Protein AF-A0A959IC97-F1 (afdb_monomer_lite)

Sequence (104 aa):
MFLSTFFVVFLLGVGQAQPEDRSKGLPTSFPVPHTDDMLFYLQRSRNENTVIYDLNRKADGTVDAGNPINVYYIRFARDGKPWPLKWIERKFAYGYSHKKLKNQ

Structure (mmCIF, N/CA/C/O backbone):
data_AF-A0A959IC97-F1
#
_entry.id   AF-A0A959IC97-F1
#
loop_
_atom_site.group_PDB
_atom_site.id
_atom_site.type_symbol
_atom_site.label_atom_id
_atom_site.label_alt_id
_atom_site.label_comp_id
_atom_site.label_asym_id
_atom_site.label_entity_id
_atom_site.label_seq_id
_atom_site.pdbx_PDB_ins_code
_atom_site.Cartn_x
_atom_site.Cartn_y
_atom_site.Cartn_z
_atom_site.occupancy
_atom_site.B_iso_or_equiv
_atom_site.auth_seq_id
_atom_site.auth_comp_id
_atom_site.auth_asym_id
_atom_site.auth_atom_id
_atom_site.pdbx_PDB_model_num
ATOM 1 N N . MET A 1 1 ? 55.618 41.060 4.149 1.00 45.62 1 MET A N 1
ATOM 2 C CA . MET A 1 1 ? 54.274 41.654 4.016 1.00 45.62 1 MET A CA 1
ATOM 3 C C . MET A 1 1 ? 54.025 41.848 2.526 1.00 45.62 1 MET A C 1
ATOM 5 O O . MET A 1 1 ? 54.392 42.875 1.984 1.00 45.62 1 MET A O 1
ATOM 9 N N . PHE A 1 2 ? 53.541 40.810 1.841 1.00 39.06 2 PHE A N 1
ATOM 10 C CA . PHE A 1 2 ? 53.186 40.880 0.421 1.00 39.06 2 PHE A CA 1
ATOM 11 C C . PHE A 1 2 ? 51.701 40.554 0.314 1.00 39.06 2 PHE A C 1
ATOM 13 O O . PHE A 1 2 ? 51.250 39.497 0.749 1.00 39.06 2 PHE A O 1
ATOM 20 N N . LEU A 1 3 ? 50.951 41.547 -0.147 1.00 40.50 3 LEU A N 1
ATOM 21 C CA . LEU A 1 3 ? 49.501 41.575 -0.201 1.00 40.50 3 LEU A CA 1
ATOM 22 C C . LEU A 1 3 ? 49.050 40.709 -1.386 1.00 40.50 3 LEU A C 1
ATOM 24 O O . LEU A 1 3 ? 49.309 41.050 -2.536 1.00 40.50 3 LEU A O 1
ATOM 28 N N . SER A 1 4 ? 48.430 39.562 -1.107 1.00 43.22 4 SER A N 1
ATOM 29 C CA . SER A 1 4 ? 47.817 38.716 -2.133 1.00 43.22 4 SER A CA 1
ATOM 30 C C . SER A 1 4 ? 46.460 39.311 -2.504 1.00 43.22 4 SER A C 1
ATOM 32 O O . SER A 1 4 ? 45.516 39.268 -1.716 1.00 43.22 4 SER A O 1
ATOM 34 N N . THR A 1 5 ? 46.363 39.911 -3.687 1.00 50.19 5 THR A N 1
ATOM 35 C CA . THR A 1 5 ? 45.085 40.347 -4.254 1.00 50.19 5 THR A CA 1
ATOM 36 C C . THR A 1 5 ? 44.446 39.155 -4.961 1.00 50.19 5 THR A C 1
ATOM 38 O O . THR A 1 5 ? 44.813 38.812 -6.082 1.00 50.19 5 THR A O 1
ATOM 41 N N . PHE A 1 6 ? 43.498 38.496 -4.296 1.00 50.59 6 PHE A N 1
ATOM 42 C CA . PHE A 1 6 ? 42.629 37.500 -4.922 1.00 50.59 6 PHE A CA 1
ATOM 43 C C . PHE A 1 6 ? 41.542 38.227 -5.724 1.00 50.59 6 PHE A C 1
ATOM 45 O O . PHE A 1 6 ? 40.656 38.862 -5.153 1.00 50.59 6 PHE A O 1
ATOM 52 N N . PHE A 1 7 ? 41.598 38.141 -7.053 1.00 45.00 7 PHE A N 1
ATOM 53 C CA . PHE A 1 7 ? 40.484 38.529 -7.916 1.00 45.00 7 PHE A CA 1
ATOM 54 C C . PHE A 1 7 ? 39.440 37.406 -7.883 1.00 45.00 7 PHE A C 1
ATOM 56 O O . PHE A 1 7 ? 39.631 36.348 -8.480 1.00 45.00 7 PHE A O 1
ATOM 63 N N . VAL A 1 8 ? 38.334 37.615 -7.168 1.00 46.97 8 VAL A N 1
ATOM 64 C CA . VAL A 1 8 ? 37.164 36.732 -7.256 1.00 46.97 8 VAL A CA 1
ATOM 65 C C . VAL A 1 8 ? 36.397 37.111 -8.520 1.00 46.97 8 VAL A C 1
ATOM 67 O O . VAL A 1 8 ? 35.647 38.083 -8.542 1.00 46.97 8 VAL A O 1
ATOM 70 N N . VAL A 1 9 ? 36.602 36.350 -9.594 1.00 51.09 9 VAL A N 1
ATOM 71 C CA . VAL A 1 9 ? 35.750 36.416 -10.786 1.00 51.09 9 VAL A CA 1
ATOM 72 C C . VAL A 1 9 ? 34.491 35.601 -10.497 1.00 51.09 9 VAL A C 1
ATOM 74 O O . VAL A 1 9 ? 34.499 34.373 -10.550 1.00 51.09 9 VAL A O 1
ATOM 77 N N . PHE A 1 10 ? 33.400 36.289 -10.166 1.00 47.19 10 PHE A N 1
ATOM 78 C CA . PHE A 1 10 ? 32.073 35.688 -10.067 1.00 47.19 10 PHE A CA 1
ATOM 79 C C . PHE A 1 10 ? 31.491 35.583 -11.484 1.00 47.19 10 PHE A C 1
ATOM 81 O O . PHE A 1 10 ? 30.830 36.496 -11.977 1.00 47.19 10 PHE A O 1
ATOM 88 N N . LEU A 1 11 ? 31.796 34.488 -12.185 1.00 47.41 11 LEU A N 1
ATOM 89 C CA . LEU A 1 11 ? 31.122 34.150 -13.437 1.00 47.41 11 LEU A CA 1
ATOM 90 C C . LEU A 1 11 ? 29.672 33.782 -13.107 1.00 47.41 11 LEU A C 1
ATOM 92 O O . LEU A 1 11 ? 29.389 32.675 -12.650 1.00 47.41 11 LEU A O 1
ATOM 96 N N . LEU A 1 12 ? 28.754 34.721 -13.345 1.00 48.12 12 LEU A N 1
ATOM 97 C CA . LEU A 1 12 ? 27.324 34.454 -13.472 1.00 48.12 12 LEU A CA 1
ATOM 98 C C . LEU A 1 12 ? 27.120 33.561 -14.700 1.00 48.12 12 LEU A C 1
ATOM 100 O O . LEU A 1 12 ? 26.784 34.019 -15.790 1.00 48.12 12 LEU A O 1
ATOM 104 N N . GLY A 1 13 ? 27.368 32.266 -14.524 1.00 52.34 13 GLY A N 1
ATOM 105 C CA . GLY A 1 13 ? 26.885 31.251 -15.436 1.00 52.34 13 GLY A CA 1
ATOM 106 C C . GLY A 1 13 ? 25.368 31.267 -15.364 1.00 52.34 13 GLY A C 1
ATOM 107 O O . GLY A 1 13 ? 24.780 30.650 -14.479 1.00 52.34 13 GLY A O 1
ATOM 108 N N . VAL A 1 14 ? 24.725 31.984 -16.285 1.00 57.97 14 VAL A N 1
ATOM 109 C CA . VAL A 1 14 ? 23.323 31.738 -16.616 1.00 57.97 14 VAL A CA 1
ATOM 110 C C . VAL A 1 14 ? 23.297 30.342 -17.226 1.00 57.97 14 VAL A C 1
ATOM 112 O O . VAL A 1 14 ? 23.464 30.167 -18.430 1.00 57.97 14 VAL A O 1
ATOM 115 N N . GLY A 1 15 ? 23.176 29.327 -16.370 1.00 53.91 15 GLY A N 1
ATOM 116 C CA . GLY A 1 15 ? 22.910 27.968 -16.797 1.00 53.91 15 GLY A CA 1
ATOM 117 C C . GLY A 1 15 ? 21.580 27.986 -17.530 1.00 53.91 15 GLY A C 1
ATOM 118 O O . GLY A 1 15 ? 20.527 28.089 -16.905 1.00 53.91 15 GLY A O 1
ATOM 119 N N . GLN A 1 16 ? 21.624 27.943 -18.859 1.00 51.91 16 GLN A N 1
ATOM 120 C CA . GLN A 1 16 ? 20.458 27.590 -19.651 1.00 51.91 16 GLN A CA 1
ATOM 121 C C . GLN A 1 16 ? 20.059 26.190 -19.178 1.00 51.91 16 GLN A C 1
ATOM 123 O O . GLN A 1 16 ? 20.789 25.229 -19.414 1.00 51.91 16 GLN A O 1
ATOM 128 N N . ALA A 1 17 ? 18.958 26.084 -18.434 1.00 61.31 17 ALA A N 1
ATOM 129 C CA . ALA A 1 17 ? 18.387 24.798 -18.077 1.00 61.31 17 ALA A CA 1
ATOM 130 C C . ALA A 1 17 ? 17.979 24.116 -19.386 1.00 61.31 17 ALA A C 1
ATOM 132 O O . ALA A 1 17 ? 16.945 24.439 -19.971 1.00 61.31 17 ALA A O 1
ATOM 133 N N . GLN A 1 18 ? 18.836 23.230 -19.890 1.00 60.28 18 GLN A N 1
ATOM 134 C CA . GLN A 1 18 ? 18.509 22.404 -21.038 1.00 60.28 18 GLN A CA 1
ATOM 135 C C . GLN A 1 18 ? 17.278 21.576 -20.653 1.00 60.28 18 GLN A C 1
ATOM 137 O O . GLN A 1 18 ? 17.276 20.980 -19.572 1.00 60.28 18 GLN A O 1
ATOM 142 N N . PRO A 1 19 ? 16.211 21.558 -21.471 1.00 56.78 19 PRO A N 1
ATOM 143 C CA . PRO A 1 19 ? 15.090 20.670 -21.231 1.00 56.78 19 PRO A CA 1
ATOM 144 C C . PRO A 1 19 ? 15.606 19.238 -21.378 1.00 56.78 19 PRO A C 1
ATOM 146 O O . PRO A 1 19 ? 15.727 18.709 -22.478 1.00 56.78 19 PRO A O 1
ATOM 149 N N . GLU A 1 20 ? 15.979 18.642 -20.249 1.00 59.53 20 GLU A N 1
ATOM 150 C CA . GLU A 1 20 ? 16.246 17.218 -20.127 1.00 59.53 20 GLU A CA 1
ATOM 151 C C . GLU A 1 20 ? 15.008 16.493 -20.660 1.00 59.53 20 GLU A C 1
ATOM 153 O O . GLU A 1 20 ? 13.893 16.706 -20.168 1.00 59.53 20 GLU A O 1
ATOM 158 N N . ASP A 1 21 ? 15.189 15.677 -21.698 1.00 65.38 21 ASP A N 1
ATOM 159 C CA . ASP A 1 21 ? 14.134 14.816 -22.210 1.00 65.38 21 ASP A CA 1
ATOM 160 C C . ASP A 1 21 ? 13.678 13.898 -21.071 1.00 65.38 21 ASP A C 1
ATOM 162 O O . ASP A 1 21 ? 14.346 12.923 -20.726 1.00 65.38 21 ASP A O 1
ATOM 166 N N . ARG A 1 22 ? 12.538 14.236 -20.456 1.00 63.38 22 ARG A N 1
ATOM 167 C CA . ARG A 1 22 ? 11.985 13.520 -19.298 1.00 63.38 22 ARG A CA 1
ATOM 168 C C . ARG A 1 22 ? 11.658 12.060 -19.612 1.00 63.38 22 ARG A C 1
ATOM 170 O O . ARG A 1 22 ? 11.385 11.306 -18.682 1.00 63.38 22 ARG A O 1
ATOM 177 N N . SER A 1 23 ? 11.666 11.669 -20.890 1.00 62.56 23 SER A N 1
ATOM 178 C CA . SER A 1 23 ? 11.504 10.281 -21.308 1.00 62.56 23 SER A CA 1
ATOM 179 C C . SER A 1 23 ? 12.762 9.433 -21.104 1.00 62.56 23 SER A C 1
ATOM 181 O O . SER A 1 23 ? 12.633 8.217 -20.952 1.00 62.56 23 SER A O 1
ATOM 183 N N . LYS A 1 24 ? 13.963 10.036 -21.004 1.00 62.56 24 LYS A N 1
ATOM 184 C CA . LYS A 1 24 ? 15.213 9.316 -20.708 1.00 62.56 24 LYS A CA 1
ATOM 185 C C . LYS A 1 24 ? 15.158 8.704 -19.307 1.00 62.56 24 LYS A C 1
ATOM 187 O O . LYS A 1 24 ? 15.527 9.321 -18.312 1.00 62.56 24 LYS A O 1
ATOM 192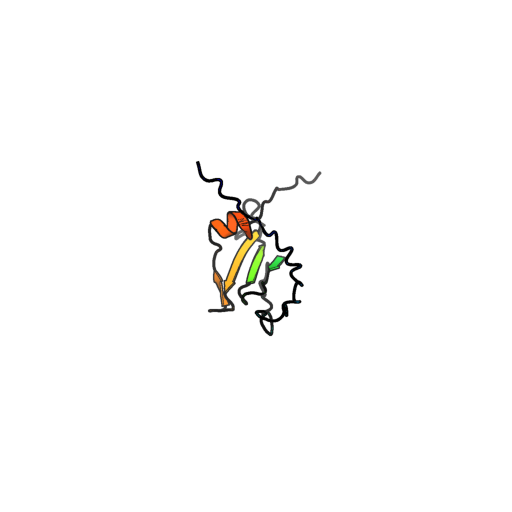 N N . GLY A 1 25 ? 14.701 7.458 -19.250 1.00 62.03 25 GLY A N 1
ATOM 193 C CA . GLY A 1 25 ? 14.629 6.644 -18.041 1.00 62.03 25 GLY A CA 1
ATOM 194 C C . GLY A 1 25 ? 13.230 6.162 -17.674 1.00 62.03 25 GLY A C 1
ATOM 195 O O . GLY A 1 25 ? 13.148 5.345 -16.768 1.00 62.03 25 GLY A O 1
ATOM 196 N N . LEU A 1 26 ? 12.168 6.613 -18.356 1.00 63.75 26 LEU A N 1
ATOM 197 C CA . LEU A 1 26 ? 10.814 6.086 -18.157 1.00 63.75 26 LEU A CA 1
ATOM 198 C C . LEU A 1 26 ? 10.668 4.691 -18.795 1.00 63.75 26 LEU A C 1
ATOM 200 O O . LEU A 1 26 ? 11.149 4.490 -19.911 1.00 63.75 26 LEU A O 1
ATOM 204 N N . PRO A 1 27 ? 9.965 3.743 -18.150 1.00 66.25 27 PRO A N 1
ATOM 205 C CA . PRO A 1 27 ? 9.493 2.533 -18.810 1.00 66.25 27 PRO A CA 1
ATOM 206 C C . PRO A 1 27 ? 8.624 2.879 -20.024 1.00 66.25 27 PRO A C 1
ATOM 208 O O . PRO A 1 27 ? 7.797 3.790 -19.961 1.00 66.25 27 PRO A O 1
ATOM 211 N N . THR A 1 28 ? 8.774 2.128 -21.118 1.00 69.69 28 THR A N 1
ATOM 212 C CA . THR A 1 28 ? 7.940 2.273 -22.329 1.00 69.69 28 THR A CA 1
ATOM 213 C C . THR A 1 28 ? 6.462 1.985 -22.043 1.00 69.69 28 THR A C 1
ATOM 215 O O . THR A 1 28 ? 5.578 2.518 -22.708 1.00 69.69 28 THR A O 1
ATOM 218 N N . SER A 1 29 ? 6.193 1.176 -21.019 1.00 79.88 29 SER A N 1
ATOM 219 C CA . SER A 1 29 ? 4.866 0.911 -20.475 1.00 79.88 29 SER A CA 1
ATOM 220 C C . SER A 1 29 ? 4.972 0.641 -18.980 1.00 79.88 29 SER A C 1
ATOM 222 O O . SER A 1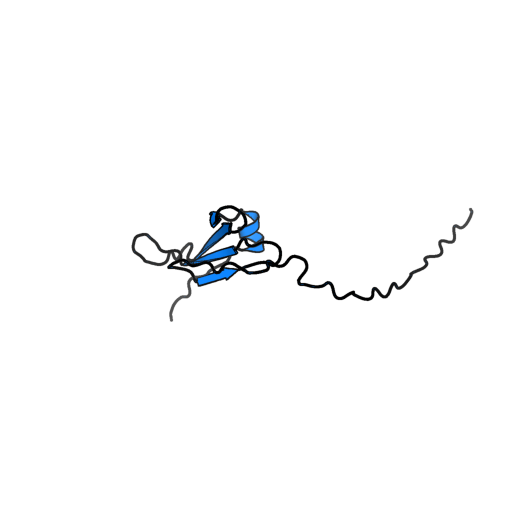 29 ? 5.919 -0.008 -18.541 1.00 79.88 29 SER A O 1
ATOM 224 N N . PHE A 1 30 ? 3.983 1.080 -18.208 1.00 82.38 30 PHE A N 1
ATOM 225 C CA . PHE A 1 30 ? 3.891 0.737 -16.795 1.00 82.38 30 PHE A CA 1
ATOM 226 C C . PHE A 1 30 ? 2.941 -0.451 -16.593 1.00 82.38 30 PHE A C 1
ATOM 228 O O . PHE A 1 30 ? 1.836 -0.432 -17.143 1.00 82.38 30 PHE A O 1
ATOM 235 N N . PRO A 1 31 ? 3.323 -1.473 -15.805 1.00 87.56 31 PRO A N 1
ATOM 236 C CA . PRO A 1 31 ? 2.413 -2.561 -15.466 1.00 87.56 31 PRO A CA 1
ATOM 237 C C . PRO A 1 31 ? 1.254 -2.026 -14.618 1.00 87.56 31 PRO A C 1
ATOM 239 O O . PRO A 1 31 ? 1.470 -1.215 -13.725 1.00 87.56 31 PRO A O 1
ATOM 242 N N . VAL A 1 32 ? 0.026 -2.480 -14.853 1.00 90.69 32 VAL A N 1
ATOM 243 C CA . VAL A 1 32 ? -1.111 -2.126 -13.989 1.00 90.69 32 VAL A CA 1
ATOM 244 C C . VAL A 1 32 ? -1.278 -3.241 -12.955 1.00 90.69 32 VAL A C 1
ATOM 246 O O . VAL A 1 32 ? -1.630 -4.357 -13.342 1.00 90.69 32 VAL A O 1
ATOM 249 N N . PRO A 1 33 ? -0.977 -3.005 -11.664 1.00 92.94 33 PRO A N 1
ATOM 250 C CA . PRO A 1 33 ? -1.183 -4.018 -10.638 1.00 92.94 33 PRO A CA 1
ATOM 251 C C . PRO A 1 33 ? -2.678 -4.237 -10.386 1.00 92.94 33 PRO A C 1
ATOM 253 O O . PRO A 1 33 ? -3.498 -3.343 -10.600 1.00 92.94 33 PRO A O 1
ATOM 256 N N . HIS A 1 34 ? -3.020 -5.419 -9.883 1.00 93.25 34 HIS A N 1
ATOM 257 C CA . HIS A 1 34 ? -4.370 -5.726 -9.433 1.00 93.25 34 HIS A CA 1
ATOM 258 C C . HIS A 1 34 ? -4.323 -6.597 -8.178 1.00 93.25 34 HIS A C 1
ATOM 260 O O . HIS A 1 34 ? -3.609 -7.601 -8.150 1.00 93.25 34 HIS A O 1
ATOM 266 N N . THR A 1 35 ? -5.070 -6.191 -7.154 1.00 93.94 35 THR A N 1
ATOM 267 C CA . THR A 1 35 ? -5.298 -6.922 -5.900 1.00 93.94 35 THR A CA 1
ATOM 268 C C . THR A 1 35 ? -6.744 -6.659 -5.463 1.00 93.94 35 THR A C 1
ATOM 270 O O . THR A 1 35 ? -7.306 -5.609 -5.789 1.00 93.94 35 THR A O 1
ATOM 273 N N . ASP A 1 36 ? -7.354 -7.600 -4.742 1.00 94.44 36 ASP A N 1
ATOM 274 C CA . ASP A 1 36 ? -8.776 -7.512 -4.368 1.00 94.44 36 ASP A CA 1
ATOM 275 C C . ASP A 1 36 ? -9.073 -6.336 -3.421 1.00 94.44 36 ASP A C 1
ATOM 277 O O . ASP A 1 36 ? -10.132 -5.717 -3.493 1.00 94.44 36 ASP A O 1
ATOM 281 N N . ASP A 1 37 ? -8.117 -6.006 -2.549 1.00 96.56 37 ASP A N 1
ATOM 282 C CA . ASP A 1 37 ? -8.230 -4.950 -1.540 1.00 96.56 37 ASP A CA 1
ATOM 283 C C . ASP A 1 37 ? -7.466 -3.666 -1.930 1.00 96.56 37 ASP A C 1
ATOM 285 O O . ASP A 1 37 ? -7.227 -2.805 -1.077 1.00 96.56 37 ASP A O 1
ATOM 289 N N . MET A 1 38 ? -7.079 -3.509 -3.204 1.00 97.50 38 MET A N 1
ATOM 290 C CA . MET A 1 38 ? -6.303 -2.350 -3.657 1.00 97.50 38 MET A CA 1
ATOM 291 C C . MET A 1 38 ? -7.056 -1.042 -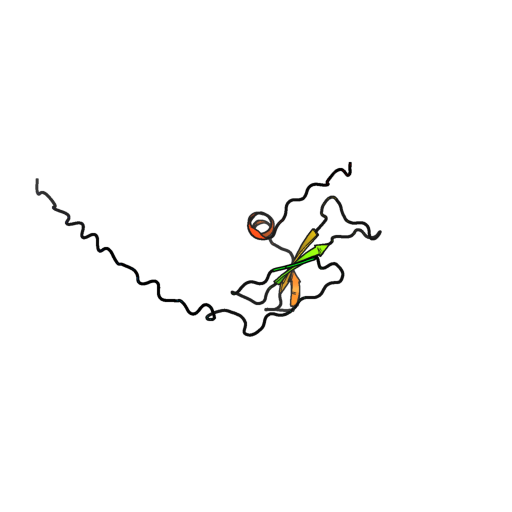3.434 1.00 97.50 38 MET A C 1
ATOM 293 O O . MET A 1 38 ? -8.132 -0.820 -3.987 1.00 97.50 38 MET A O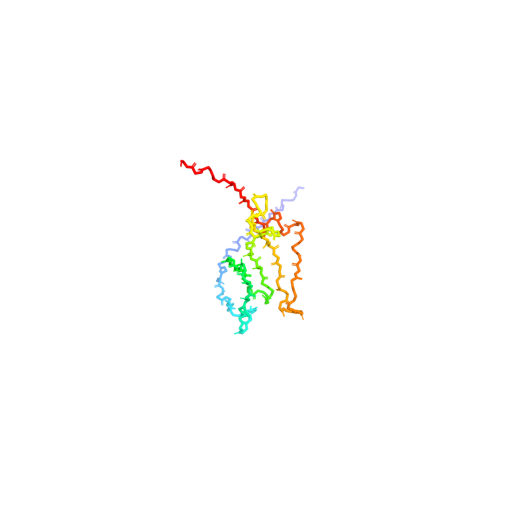 1
ATOM 297 N N . LEU A 1 39 ? -6.440 -0.122 -2.694 1.00 97.31 39 LEU A N 1
ATOM 298 C CA . LEU A 1 39 ? -6.924 1.252 -2.583 1.00 97.31 39 LEU A CA 1
ATOM 299 C C . LEU A 1 39 ? -6.313 2.115 -3.687 1.00 97.31 39 LEU A C 1
ATOM 301 O O . LEU A 1 39 ? -7.018 2.827 -4.396 1.00 97.31 39 LEU A O 1
ATOM 305 N N . PHE A 1 40 ? -4.986 2.060 -3.817 1.00 97.56 40 PHE A N 1
ATOM 306 C CA . PHE A 1 40 ? -4.215 2.756 -4.845 1.00 97.56 40 PHE A CA 1
ATOM 307 C C . PHE A 1 40 ? -2.790 2.189 -4.927 1.00 97.56 40 PHE A C 1
ATOM 309 O O . PHE A 1 40 ? -2.370 1.370 -4.108 1.00 97.56 40 PHE A O 1
ATOM 316 N N . TYR A 1 41 ? -2.020 2.652 -5.911 1.00 97.06 41 TYR A N 1
ATOM 317 C CA . TYR A 1 41 ? -0.618 2.286 -6.077 1.00 97.06 41 TYR A CA 1
ATOM 318 C C . TYR A 1 41 ? 0.230 3.472 -6.555 1.00 97.06 41 TYR A C 1
ATOM 320 O O . TYR A 1 41 ? -0.288 4.441 -7.108 1.00 97.06 41 TYR A O 1
ATOM 328 N N . LEU A 1 42 ? 1.549 3.400 -6.347 1.00 94.94 42 LEU A N 1
ATOM 329 C CA . LEU A 1 42 ? 2.513 4.389 -6.833 1.00 94.94 42 LEU A CA 1
ATOM 330 C C . LEU A 1 42 ? 3.568 3.751 -7.728 1.00 94.94 42 LEU A C 1
ATOM 332 O O . LEU A 1 42 ? 4.228 2.782 -7.346 1.00 94.94 42 LEU A O 1
ATOM 336 N N . GLN A 1 43 ? 3.796 4.385 -8.874 1.00 92.50 43 GLN A N 1
ATOM 337 C CA . GLN A 1 43 ? 4.858 4.053 -9.819 1.00 92.50 43 GLN A CA 1
ATOM 338 C C . GLN A 1 43 ? 5.829 5.215 -9.956 1.00 92.50 43 GLN A C 1
ATOM 340 O O . GLN A 1 43 ? 5.463 6.379 -9.786 1.00 92.50 43 GLN A O 1
ATOM 345 N N . ARG A 1 44 ? 7.096 4.902 -10.228 1.00 85.00 44 ARG A N 1
ATOM 346 C CA . ARG A 1 44 ? 8.160 5.899 -10.369 1.00 85.00 44 ARG A CA 1
ATOM 347 C C . ARG A 1 44 ? 8.775 5.794 -11.743 1.00 85.00 44 ARG A C 1
ATOM 349 O O . ARG A 1 44 ? 8.859 4.718 -12.312 1.00 85.00 44 ARG A O 1
ATOM 356 N N . SER A 1 45 ? 9.323 6.905 -12.214 1.00 79.25 45 SER A N 1
ATOM 357 C CA . SER A 1 45 ? 10.019 6.939 -13.493 1.00 79.25 45 SER A CA 1
ATOM 358 C C . SER A 1 45 ? 11.210 5.988 -13.568 1.00 79.25 45 SER A C 1
ATOM 360 O O . SER A 1 45 ? 11.497 5.485 -14.630 1.00 79.25 45 SER A O 1
ATOM 362 N N . ARG A 1 46 ? 11.910 5.727 -12.459 1.00 75.25 46 ARG A N 1
ATOM 363 C CA . ARG A 1 46 ? 13.215 5.046 -12.479 1.00 75.25 46 ARG A CA 1
ATOM 364 C C . ARG A 1 46 ? 13.153 3.523 -12.661 1.00 75.25 46 ARG A C 1
ATOM 366 O O . ARG A 1 46 ? 14.160 2.934 -13.042 1.00 75.25 46 ARG A O 1
ATOM 373 N N . ASN A 1 47 ? 12.052 2.871 -12.285 1.00 82.56 47 ASN A N 1
ATOM 374 C CA . ASN A 1 47 ? 11.867 1.428 -12.457 1.00 82.56 47 ASN A CA 1
ATOM 375 C C . ASN A 1 47 ? 10.384 1.045 -12.399 1.00 82.56 47 ASN A C 1
ATOM 377 O O . ASN A 1 47 ? 9.547 1.809 -11.929 1.00 82.56 47 ASN A O 1
ATOM 381 N N . GLU A 1 48 ? 10.085 -0.176 -12.830 1.00 84.81 48 GLU A N 1
ATOM 382 C CA . GLU A 1 48 ? 8.723 -0.716 -12.869 1.00 84.81 48 GLU A CA 1
ATOM 383 C C . GLU A 1 48 ? 8.220 -1.217 -11.503 1.00 84.81 48 GLU A C 1
ATOM 385 O O . GLU A 1 48 ? 7.064 -1.622 -11.375 1.00 84.81 48 GLU A O 1
ATOM 390 N N . ASN A 1 49 ? 9.054 -1.202 -10.452 1.00 91.94 49 ASN A N 1
ATOM 391 C CA . ASN A 1 49 ? 8.602 -1.629 -9.129 1.00 91.94 49 ASN A CA 1
ATOM 392 C C . ASN A 1 49 ? 7.519 -0.672 -8.632 1.00 91.94 49 ASN A C 1
ATOM 394 O O . ASN A 1 49 ? 7.689 0.547 -8.625 1.00 91.94 49 ASN A O 1
ATOM 398 N N . THR A 1 50 ? 6.413 -1.248 -8.186 1.00 95.25 50 THR A N 1
ATOM 399 C CA . THR A 1 50 ? 5.201 -0.501 -7.862 1.00 95.25 50 THR A CA 1
ATOM 400 C C . THR A 1 50 ? 4.904 -0.654 -6.378 1.00 95.25 50 THR A C 1
ATOM 402 O O . THR A 1 50 ? 4.954 -1.766 -5.861 1.00 95.25 50 THR A O 1
ATOM 405 N N . VAL A 1 51 ? 4.637 0.446 -5.675 1.00 97.06 51 VAL A N 1
ATOM 406 C CA . VAL A 1 51 ? 4.209 0.401 -4.269 1.00 97.06 51 VAL A CA 1
ATOM 407 C C . VAL A 1 51 ? 2.697 0.249 -4.239 1.00 97.06 51 VAL A C 1
ATOM 409 O O . VAL A 1 51 ? 2.000 1.065 -4.833 1.00 97.06 51 VAL A O 1
ATOM 412 N N . ILE A 1 52 ? 2.200 -0.769 -3.553 1.00 98.25 52 ILE A N 1
ATOM 413 C CA . ILE A 1 52 ? 0.780 -1.088 -3.422 1.00 98.25 52 ILE A CA 1
ATOM 414 C C . ILE A 1 52 ? 0.295 -0.679 -2.034 1.00 98.25 52 ILE A C 1
ATOM 416 O O . ILE A 1 52 ? 1.008 -0.886 -1.049 1.00 98.25 52 ILE A O 1
ATOM 420 N N . TYR A 1 53 ? -0.904 -0.101 -1.976 1.00 98.31 53 TYR A N 1
ATOM 421 C CA . TYR A 1 53 ? -1.622 0.233 -0.750 1.00 98.31 53 TYR A CA 1
ATOM 422 C C . TYR A 1 53 ? -2.927 -0.555 -0.748 1.00 98.31 53 TYR A C 1
ATOM 424 O O . TYR A 1 53 ? -3.906 -0.137 -1.366 1.00 98.31 53 TYR A O 1
ATOM 432 N N . ASP A 1 54 ? -2.926 -1.682 -0.046 1.00 98.31 54 ASP A N 1
ATOM 433 C CA . ASP A 1 54 ? -4.106 -2.533 0.108 1.00 98.31 54 ASP A CA 1
ATOM 434 C C . ASP A 1 54 ? -4.789 -2.259 1.443 1.00 98.31 54 ASP A C 1
ATOM 436 O O . ASP A 1 54 ? -4.127 -2.006 2.455 1.00 98.31 54 ASP A O 1
ATOM 440 N N . LEU A 1 55 ? -6.114 -2.361 1.478 1.00 98.00 55 LEU A N 1
ATOM 441 C CA . LEU A 1 55 ? -6.856 -2.399 2.728 1.00 98.00 55 LEU A CA 1
ATOM 442 C C . LEU A 1 55 ? -6.452 -3.649 3.518 1.00 98.00 55 LEU A C 1
ATOM 444 O O . LEU A 1 55 ? -6.509 -4.769 3.021 1.00 98.00 55 LEU A O 1
ATOM 448 N N . ASN A 1 56 ? -6.056 -3.466 4.773 1.00 97.50 56 ASN A N 1
ATOM 449 C CA . ASN A 1 56 ? -5.669 -4.580 5.624 1.00 97.50 56 ASN A CA 1
ATOM 450 C C . ASN A 1 56 ? -6.882 -5.095 6.403 1.00 97.50 56 ASN A C 1
ATOM 452 O O . ASN A 1 56 ? -7.415 -4.408 7.285 1.00 97.50 56 ASN A O 1
ATOM 456 N N . ARG A 1 57 ? -7.307 -6.316 6.083 1.00 96.50 57 ARG A N 1
ATOM 457 C CA . ARG A 1 57 ? -8.403 -7.010 6.761 1.00 96.50 57 ARG A CA 1
ATOM 458 C C . ARG A 1 57 ? -7.877 -8.088 7.695 1.00 96.50 57 ARG A C 1
ATOM 460 O O . ARG A 1 57 ? -6.885 -8.759 7.425 1.00 96.50 57 ARG A O 1
ATOM 467 N N . LYS A 1 58 ? -8.586 -8.279 8.800 1.00 96.06 58 LYS A N 1
ATOM 468 C CA . LYS A 1 58 ? -8.432 -9.434 9.681 1.00 96.06 58 LYS A CA 1
ATOM 469 C C . LYS A 1 58 ? -9.085 -10.663 9.049 1.00 96.06 58 LYS A C 1
ATOM 471 O O . LYS A 1 58 ? -9.845 -10.558 8.089 1.00 96.06 58 LYS A O 1
ATOM 476 N N . ALA A 1 59 ? -8.838 -11.831 9.639 1.00 95.25 59 ALA A N 1
ATOM 477 C CA . ALA A 1 59 ? -9.421 -13.096 9.189 1.00 95.25 59 ALA A CA 1
ATOM 478 C C . ALA A 1 59 ? -10.964 -13.110 9.204 1.00 95.25 59 ALA A C 1
ATOM 480 O O . ALA A 1 59 ? -11.574 -13.874 8.467 1.00 95.25 59 ALA A O 1
ATOM 481 N N . ASP A 1 60 ? -11.593 -12.255 10.015 1.00 95.75 60 ASP A N 1
ATOM 482 C CA . ASP A 1 60 ? -13.049 -12.076 10.072 1.00 95.75 60 ASP A CA 1
ATOM 483 C C . ASP A 1 60 ? -13.594 -11.088 9.015 1.00 95.75 60 ASP A C 1
ATOM 485 O O . ASP A 1 60 ? -14.779 -10.764 9.020 1.00 95.75 60 ASP A O 1
ATOM 489 N N . GLY A 1 61 ? -12.737 -10.578 8.121 1.00 94.88 61 GLY A N 1
ATOM 490 C CA . GLY A 1 61 ? -13.083 -9.623 7.064 1.00 94.88 61 GLY A CA 1
ATOM 491 C C . GLY A 1 61 ? -13.170 -8.161 7.519 1.00 94.88 61 GLY A C 1
ATOM 492 O O . GLY A 1 61 ? -13.308 -7.262 6.678 1.00 94.88 61 GLY A O 1
ATOM 493 N N . THR A 1 62 ? -13.060 -7.891 8.823 1.00 96.12 62 THR A N 1
ATOM 494 C CA . THR A 1 62 ? -13.075 -6.526 9.360 1.00 96.12 62 THR A CA 1
ATOM 495 C C . THR A 1 62 ? -11.740 -5.824 9.124 1.00 96.12 62 THR A C 1
ATOM 497 O O . THR A 1 62 ? -10.684 -6.452 9.089 1.00 96.12 62 THR A O 1
ATOM 500 N N . VAL A 1 63 ? -11.766 -4.498 8.963 1.00 95.56 63 VAL A N 1
ATOM 501 C CA . VAL A 1 63 ? -10.537 -3.705 8.804 1.00 95.56 63 VAL A CA 1
ATOM 502 C C . VAL A 1 63 ? -9.726 -3.737 10.095 1.00 95.56 63 VAL A C 1
ATOM 504 O O . VAL A 1 63 ? -10.253 -3.498 11.188 1.00 95.56 63 VAL A O 1
ATOM 507 N N . ASP A 1 64 ? -8.421 -3.968 9.977 1.00 96.44 64 ASP A N 1
ATOM 508 C CA . ASP A 1 64 ? -7.511 -3.835 11.104 1.00 96.44 64 ASP A CA 1
ATOM 509 C C . ASP A 1 64 ? -7.324 -2.361 11.479 1.00 96.44 64 ASP A C 1
ATOM 511 O O . ASP A 1 64 ? -6.466 -1.658 10.958 1.00 96.44 64 ASP A O 1
ATOM 515 N N . ALA A 1 65 ? -8.117 -1.878 12.434 1.00 94.12 65 ALA A N 1
ATOM 516 C CA . ALA A 1 65 ? -8.058 -0.490 12.881 1.00 94.12 65 ALA A CA 1
ATOM 517 C C . ALA A 1 65 ? -6.694 -0.060 13.466 1.00 94.12 65 ALA A C 1
ATOM 519 O O . ALA A 1 65 ? -6.457 1.141 13.584 1.00 94.12 65 ALA A O 1
ATOM 520 N N . GLY A 1 66 ? -5.815 -0.994 13.861 1.00 95.25 66 GLY A N 1
ATOM 521 C CA . GLY A 1 66 ? -4.459 -0.678 14.325 1.00 95.25 66 GLY A CA 1
ATOM 522 C C . GLY A 1 66 ? -3.467 -0.473 13.178 1.00 95.25 66 GLY A C 1
ATOM 523 O O . GLY A 1 66 ? -2.541 0.333 13.290 1.00 95.25 66 GLY A O 1
ATOM 524 N N . ASN A 1 67 ? -3.692 -1.156 12.059 1.00 96.00 67 ASN A N 1
ATOM 525 C CA . ASN A 1 67 ? -2.877 -1.088 10.853 1.00 96.00 67 ASN A CA 1
ATOM 526 C C . ASN A 1 67 ? -3.777 -1.242 9.613 1.00 96.00 67 ASN A C 1
ATOM 528 O O . ASN A 1 67 ? -3.789 -2.314 9.016 1.00 96.00 67 ASN A O 1
ATOM 532 N N . PRO A 1 68 ? -4.561 -0.214 9.241 1.00 97.44 68 PRO A N 1
ATOM 533 C CA . PRO A 1 68 ? -5.666 -0.359 8.290 1.00 97.44 68 PRO A CA 1
ATOM 534 C C . PRO A 1 68 ? -5.232 -0.496 6.832 1.00 97.44 68 PRO A C 1
ATOM 536 O O . PRO A 1 68 ? -6.045 -0.884 5.999 1.00 97.44 68 PRO A O 1
ATOM 539 N N . ILE A 1 69 ? -3.981 -0.173 6.507 1.00 98.00 69 ILE A N 1
ATOM 540 C CA . ILE A 1 69 ? -3.440 -0.249 5.150 1.00 98.00 69 ILE A CA 1
ATOM 541 C C . ILE A 1 69 ? -2.139 -1.050 5.179 1.00 98.00 69 ILE A C 1
ATOM 543 O O . ILE A 1 69 ? -1.207 -0.726 5.920 1.00 98.00 69 ILE A O 1
ATOM 547 N N . ASN A 1 70 ? -2.066 -2.095 4.362 1.00 97.62 70 ASN A N 1
ATOM 548 C CA . ASN A 1 70 ? -0.851 -2.857 4.137 1.00 97.62 70 ASN A CA 1
ATOM 549 C C . ASN A 1 70 ? -0.093 -2.254 2.948 1.00 97.62 70 ASN A C 1
ATOM 551 O O . ASN A 1 70 ? -0.632 -2.174 1.845 1.00 97.62 70 ASN A O 1
ATOM 555 N N . VAL A 1 71 ? 1.155 -1.831 3.170 1.00 98.06 71 VAL A N 1
ATOM 556 C CA . VAL A 1 71 ? 1.976 -1.168 2.145 1.00 98.06 71 VAL A CA 1
ATOM 557 C C . VAL A 1 71 ? 3.214 -1.995 1.827 1.00 98.06 71 VAL A C 1
ATOM 559 O O . VAL A 1 71 ? 4.042 -2.268 2.704 1.00 98.06 71 VAL A O 1
ATOM 562 N N . TYR A 1 72 ? 3.364 -2.369 0.560 1.00 97.81 72 TYR A N 1
ATOM 563 C CA . TYR A 1 72 ? 4.442 -3.232 0.080 1.00 97.81 72 TYR A CA 1
ATOM 564 C C . TYR A 1 72 ? 4.783 -2.939 -1.385 1.00 97.81 72 TYR A C 1
ATOM 566 O O . TYR A 1 72 ? 4.058 -2.239 -2.082 1.00 97.81 72 TYR A O 1
ATOM 574 N N . TYR A 1 73 ? 5.913 -3.450 -1.865 1.00 97.06 73 TYR A N 1
ATOM 575 C CA . TYR A 1 73 ? 6.262 -3.405 -3.283 1.00 97.06 73 TYR A CA 1
ATOM 576 C C . TYR A 1 73 ? 5.724 -4.628 -4.016 1.00 97.06 73 TYR A C 1
ATOM 578 O O . TYR A 1 73 ? 5.851 -5.734 -3.507 1.00 97.06 73 TYR A O 1
ATOM 586 N N . ILE A 1 74 ? 5.310 -4.470 -5.267 1.00 96.19 74 ILE A N 1
ATOM 587 C CA . ILE A 1 74 ? 5.392 -5.531 -6.271 1.00 96.19 74 ILE A CA 1
ATOM 588 C C . ILE A 1 74 ? 6.625 -5.263 -7.136 1.00 96.19 74 ILE A C 1
ATOM 590 O O . ILE A 1 74 ? 6.772 -4.191 -7.733 1.00 96.19 74 ILE A O 1
ATOM 594 N N . ARG A 1 75 ? 7.547 -6.230 -7.189 1.00 93.81 75 ARG A N 1
ATOM 595 C CA . ARG A 1 75 ? 8.825 -6.085 -7.904 1.00 93.81 75 ARG A CA 1
ATOM 596 C C . ARG A 1 75 ? 8.726 -6.506 -9.369 1.00 93.81 75 ARG A C 1
ATOM 598 O O . ARG A 1 75 ? 9.316 -7.517 -9.758 1.00 93.81 75 ARG A O 1
ATOM 605 N N . PHE A 1 76 ? 7.993 -5.751 -10.183 1.00 90.94 76 PHE A N 1
ATOM 606 C CA . PHE A 1 76 ? 7.835 -6.057 -11.613 1.00 90.94 76 PHE A CA 1
ATOM 607 C C . PHE A 1 76 ? 9.166 -6.123 -12.370 1.00 90.94 76 PHE A C 1
ATOM 609 O O . PHE A 1 76 ? 9.340 -7.005 -13.200 1.00 90.94 76 PHE A O 1
ATOM 616 N N . ALA A 1 77 ? 10.163 -5.323 -11.978 1.00 86.94 77 ALA A N 1
ATOM 617 C CA . ALA A 1 77 ? 11.501 -5.375 -12.573 1.00 86.94 77 ALA A CA 1
ATOM 618 C C . ALA A 1 77 ? 12.315 -6.642 -12.206 1.00 86.94 77 ALA A C 1
ATOM 620 O O . ALA A 1 77 ? 13.499 -6.727 -12.535 1.00 86.94 77 ALA A O 1
ATOM 621 N N . ARG A 1 78 ? 11.743 -7.595 -11.453 1.00 87.56 78 ARG A N 1
ATOM 622 C CA . ARG A 1 78 ? 12.408 -8.844 -11.050 1.00 87.56 78 ARG A CA 1
ATOM 623 C C . ARG A 1 78 ? 11.521 -10.069 -11.248 1.00 87.56 78 ARG A C 1
ATOM 625 O O . ARG A 1 78 ? 11.760 -10.849 -12.155 1.00 87.56 78 ARG A O 1
ATOM 632 N N . ASP A 1 79 ? 10.577 -10.287 -10.339 1.00 92.12 79 ASP A N 1
ATOM 633 C CA . ASP A 1 79 ? 9.791 -11.523 -10.244 1.00 92.12 79 ASP A CA 1
ATOM 634 C C . ASP A 1 79 ? 8.286 -11.270 -10.121 1.00 92.12 79 ASP A C 1
ATOM 636 O O . ASP A 1 79 ? 7.519 -12.221 -9.997 1.00 92.12 79 ASP A O 1
ATOM 640 N N . GLY A 1 80 ? 7.858 -10.003 -10.115 1.00 92.19 80 GLY A N 1
ATOM 641 C CA . GLY A 1 80 ? 6.454 -9.629 -9.950 1.00 92.19 80 GLY A CA 1
ATOM 642 C C . GLY A 1 80 ? 5.874 -10.011 -8.587 1.00 92.19 80 GLY A C 1
ATOM 643 O O . GLY A 1 80 ? 4.658 -10.039 -8.432 1.00 92.19 80 GLY A O 1
ATOM 644 N N . LYS A 1 81 ? 6.715 -10.320 -7.589 1.00 95.12 81 LYS A N 1
ATOM 645 C CA . LYS A 1 81 ? 6.249 -10.770 -6.271 1.00 95.12 81 LYS A CA 1
ATOM 646 C C . LYS A 1 81 ? 6.125 -9.616 -5.273 1.00 95.12 81 LYS A C 1
ATOM 648 O O . LYS A 1 81 ? 6.923 -8.669 -5.344 1.00 95.12 81 LYS A O 1
ATOM 653 N N . PRO A 1 82 ? 5.190 -9.725 -4.308 1.00 96.12 82 PRO A N 1
ATOM 654 C CA . PRO A 1 82 ? 5.145 -8.858 -3.143 1.00 96.12 82 PRO A CA 1
ATOM 655 C C . PRO A 1 82 ? 6.472 -8.865 -2.378 1.00 96.12 82 PRO A C 1
ATOM 657 O O . PRO A 1 82 ? 7.104 -9.906 -2.187 1.00 96.12 82 PRO A O 1
ATOM 660 N N . TRP A 1 83 ? 6.894 -7.695 -1.917 1.00 96.75 83 TRP A N 1
ATOM 661 C CA . TRP A 1 83 ? 8.102 -7.517 -1.131 1.00 96.75 83 TRP A CA 1
ATOM 662 C C . TRP A 1 83 ? 7.902 -6.421 -0.082 1.00 96.75 83 TRP A C 1
ATOM 664 O O . TRP A 1 83 ? 7.458 -5.324 -0.427 1.00 96.75 83 TRP A O 1
ATOM 674 N N . PRO A 1 84 ? 8.241 -6.663 1.195 1.00 97.19 84 PRO A N 1
ATOM 675 C CA . PRO A 1 84 ? 8.007 -5.681 2.241 1.00 97.19 84 PRO A CA 1
ATOM 676 C C . PRO A 1 84 ? 8.892 -4.446 2.056 1.00 97.19 84 PRO A C 1
ATOM 678 O O . PRO A 1 84 ? 10.046 -4.533 1.625 1.00 97.19 84 PRO A O 1
ATOM 681 N N . LEU A 1 85 ? 8.370 -3.291 2.466 1.00 96.19 85 LEU A N 1
ATOM 682 C CA . LEU A 1 85 ? 9.175 -2.083 2.619 1.00 96.19 85 LEU A CA 1
ATOM 683 C C . LEU A 1 85 ? 10.295 -2.307 3.653 1.00 96.19 85 LEU A C 1
ATOM 685 O O . LEU A 1 85 ? 10.166 -3.101 4.590 1.00 96.19 85 LEU A O 1
ATOM 689 N N . LYS A 1 86 ? 11.397 -1.571 3.547 1.00 96.88 86 LYS A N 1
ATOM 690 C CA . LYS A 1 86 ? 12.388 -1.458 4.626 1.00 96.88 86 LYS A CA 1
ATOM 691 C C . LYS A 1 86 ? 11.922 -0.446 5.671 1.00 96.88 86 LYS A C 1
ATOM 693 O O . LYS A 1 86 ? 11.053 0.385 5.415 1.00 96.88 86 LYS A O 1
ATOM 698 N N . TRP A 1 87 ? 12.531 -0.480 6.858 1.00 95.94 87 TRP A N 1
ATOM 699 C CA . TRP A 1 87 ? 12.192 0.456 7.936 1.00 95.94 87 TRP A CA 1
ATOM 700 C C . TRP A 1 87 ? 12.335 1.923 7.506 1.00 95.94 87 TRP A C 1
ATOM 702 O O . TRP A 1 87 ? 11.423 2.710 7.734 1.00 95.94 87 TRP A O 1
ATOM 712 N N . ILE A 1 88 ? 13.425 2.268 6.811 1.00 97.06 88 ILE A N 1
ATOM 713 C CA . ILE A 1 88 ? 13.668 3.632 6.321 1.00 97.06 88 ILE A CA 1
ATOM 714 C C . ILE A 1 88 ? 12.594 4.087 5.320 1.00 97.06 88 ILE A C 1
ATOM 716 O O . ILE A 1 88 ? 12.098 5.205 5.405 1.00 97.06 88 ILE A O 1
ATOM 720 N N . GLU A 1 89 ? 12.173 3.204 4.416 1.00 96.12 89 GLU A N 1
ATOM 721 C CA . GLU A 1 89 ? 11.156 3.503 3.405 1.00 96.12 89 GLU A CA 1
ATOM 722 C C . GLU A 1 89 ? 9.785 3.698 4.050 1.00 96.12 89 GLU A C 1
ATOM 724 O O . GLU A 1 89 ? 9.088 4.653 3.721 1.00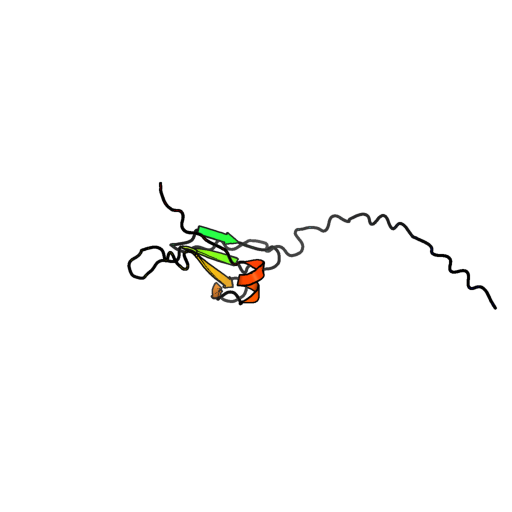 96.12 89 GLU A O 1
ATOM 729 N N . ARG A 1 90 ? 9.430 2.854 5.030 1.00 96.31 90 ARG A N 1
ATOM 730 C CA . ARG A 1 90 ? 8.227 3.058 5.849 1.00 96.31 90 ARG A CA 1
ATOM 731 C C . ARG A 1 90 ? 8.281 4.370 6.622 1.00 96.31 90 ARG A C 1
ATOM 733 O O . ARG A 1 90 ? 7.269 5.040 6.744 1.00 96.31 90 ARG A O 1
ATOM 740 N N . LYS A 1 91 ? 9.433 4.736 7.181 1.00 95.81 91 LYS A N 1
ATOM 741 C CA . LYS A 1 91 ? 9.521 5.901 8.066 1.00 95.81 91 LYS A CA 1
ATOM 742 C C . LYS A 1 91 ? 9.531 7.232 7.310 1.00 95.81 91 LYS A C 1
ATOM 744 O O . LYS A 1 91 ? 8.980 8.197 7.829 1.00 95.81 91 LYS A O 1
ATOM 749 N N . PHE A 1 92 ? 10.152 7.285 6.131 1.00 95.75 92 PHE A N 1
ATOM 750 C CA . PHE A 1 92 ? 10.461 8.550 5.449 1.00 95.75 92 PHE A CA 1
ATOM 751 C C . PHE A 1 92 ? 9.884 8.694 4.037 1.00 95.75 92 PHE A C 1
ATOM 753 O O . PHE A 1 92 ? 9.966 9.784 3.481 1.00 95.75 92 PHE A O 1
ATOM 760 N N . ALA A 1 93 ? 9.332 7.634 3.439 1.00 93.94 93 ALA A N 1
ATOM 761 C CA . ALA A 1 93 ? 8.821 7.684 2.068 1.00 93.94 93 ALA A CA 1
ATOM 762 C C . ALA A 1 93 ? 7.380 7.174 1.961 1.00 93.94 93 ALA A C 1
ATOM 764 O O . ALA A 1 93 ? 6.453 7.965 1.848 1.00 93.94 93 ALA A O 1
ATOM 765 N N . TYR A 1 94 ? 7.200 5.854 1.992 1.00 96.12 94 TYR A N 1
ATOM 766 C CA . TYR A 1 94 ? 5.956 5.182 1.604 1.00 96.12 94 TYR A CA 1
ATOM 767 C C . TYR A 1 94 ? 5.060 4.801 2.784 1.00 96.12 94 TYR A C 1
ATOM 769 O O . TYR A 1 94 ? 3.992 4.231 2.582 1.00 96.12 94 TYR A O 1
ATOM 777 N N . GLY A 1 95 ? 5.471 5.072 4.022 1.00 95.69 95 GLY A N 1
ATOM 778 C CA . GLY A 1 95 ? 4.579 4.866 5.159 1.00 95.69 95 GLY A CA 1
ATOM 779 C C . GLY A 1 95 ? 3.429 5.862 5.192 1.00 95.69 95 GLY A C 1
ATOM 780 O O . GLY A 1 95 ? 3.378 6.833 4.440 1.00 95.69 95 GLY A O 1
ATOM 781 N N . TYR A 1 96 ? 2.513 5.619 6.117 1.00 96.50 96 TYR A N 1
ATOM 782 C CA . TYR A 1 96 ? 1.368 6.477 6.366 1.00 96.50 96 TYR A CA 1
ATOM 783 C C . TYR A 1 96 ? 1.133 6.596 7.873 1.00 96.50 9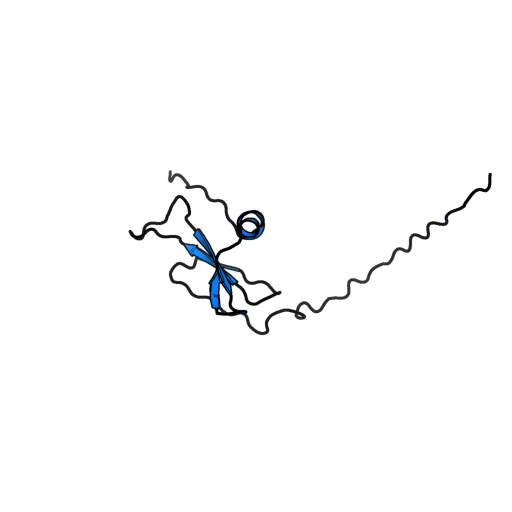6 TYR A C 1
ATOM 785 O O . TYR A 1 96 ? 1.589 5.765 8.662 1.00 96.50 96 TYR A O 1
ATOM 793 N N . SER A 1 97 ? 0.397 7.635 8.256 1.00 95.31 97 SER A N 1
ATOM 794 C CA . SER A 1 97 ? -0.149 7.804 9.600 1.00 95.31 97 SER A CA 1
ATOM 795 C C . SER A 1 97 ? -1.663 7.760 9.504 1.00 95.31 97 SER A C 1
ATOM 797 O O . SER A 1 97 ? -2.242 8.290 8.557 1.00 95.31 97 SER A O 1
ATOM 799 N N . HIS A 1 98 ? -2.313 7.154 10.488 1.00 94.25 98 HIS A N 1
ATOM 800 C CA . HIS A 1 98 ? -3.767 7.072 10.534 1.00 94.25 98 HIS A CA 1
ATOM 801 C C . HIS A 1 98 ? -4.285 7.433 11.922 1.00 94.25 98 HIS A C 1
ATOM 803 O O . HIS A 1 98 ? -3.568 7.364 12.922 1.00 94.25 98 HIS A O 1
ATOM 809 N N . LYS A 1 99 ? -5.543 7.865 11.966 1.00 93.56 99 LYS A N 1
ATOM 810 C CA . LYS A 1 99 ? -6.271 8.136 13.200 1.00 93.56 99 LYS A CA 1
ATOM 811 C C . LYS A 1 99 ? -7.714 7.722 12.988 1.00 93.56 99 LYS A C 1
ATOM 813 O O . LYS A 1 99 ? -8.362 8.203 12.061 1.00 93.56 99 LYS A O 1
ATOM 818 N N . LYS A 1 100 ? -8.233 6.868 13.870 1.00 89.88 100 LYS A N 1
ATOM 819 C CA . LYS A 1 100 ? -9.654 6.526 13.859 1.00 89.88 100 LYS A CA 1
ATOM 820 C C . LYS A 1 100 ? -10.476 7.783 14.143 1.00 89.88 100 LYS A C 1
ATOM 822 O O . LYS A 1 100 ? -10.293 8.431 15.177 1.00 89.88 100 LYS A O 1
ATOM 827 N N . LEU A 1 101 ? -11.375 8.115 13.226 1.00 89.19 101 LEU A N 1
ATOM 828 C CA . LEU A 1 101 ? -12.363 9.160 13.449 1.00 89.19 101 LEU A CA 1
ATOM 829 C C . LEU A 1 101 ? -13.439 8.618 14.395 1.00 89.19 101 LEU A C 1
ATOM 831 O O . LEU A 1 101 ? -13.846 7.458 14.294 1.00 89.19 101 LEU A O 1
ATOM 835 N N . LYS A 1 102 ? -13.876 9.445 15.345 1.00 84.31 102 LYS A N 1
ATOM 836 C CA . LYS A 1 102 ? -15.119 9.177 16.066 1.00 84.31 102 LYS A CA 1
ATOM 837 C C . LYS A 1 102 ? -16.241 9.649 15.154 1.00 84.31 102 LYS A C 1
ATOM 839 O O . LYS A 1 102 ? -16.234 10.816 14.767 1.00 84.31 102 LYS A O 1
ATOM 844 N N . ASN A 1 103 ? -17.159 8.758 14.800 1.00 71.00 103 ASN A N 1
ATOM 845 C CA . ASN A 1 103 ? -18.416 9.205 14.218 1.00 71.00 103 ASN A CA 1
ATOM 846 C C . ASN A 1 103 ? -19.162 9.992 15.303 1.00 71.00 103 ASN A C 1
ATOM 848 O O . ASN A 1 103 ? -19.133 9.582 16.469 1.00 71.00 103 ASN A O 1
ATOM 852 N N . GLN A 1 104 ? -19.702 11.151 14.922 1.00 52.06 104 GLN A N 1
ATOM 853 C CA . GLN A 1 104 ? -20.590 11.944 15.772 1.00 52.06 104 GLN A CA 1
ATOM 854 C C . GLN A 1 104 ? -21.875 11.171 16.057 1.00 52.06 104 GLN A C 1
ATOM 856 O O . GLN A 1 104 ? -22.322 10.439 15.144 1.00 52.06 104 GLN A O 1
#

pLDDT: mean 82.49, std 18.64, range [39.06, 98.31]

Foldseek 3Di:
DDDDDDDPDPPPPPPPPDPDPLLVQADPDADDDDDPQFPDWDDDRNDNKIKTWGQDADPVRHAPPVCGTAIFIQPPVPDRDTGHDDPCCCVPNGHDDDDDDDDD

Secondary structure (DSSP, 8-state):
---------------------TTTT--SS------TTEEEEEEETTEEEEEEEEE-B-TTS-B-TTS-EEEEEE-TTTT--EEEPPHHHHHHTS-----PPPP-

Radius of gyration: 23.87 Å; chains: 1; bounding box: 75×55×38 Å